Protein AF-A0A453JQN6-F1 (afdb_monomer_lite)

Radius of gyration: 26.45 Å; chains: 1; bounding box: 71×42×54 Å

Foldseek 3Di:
DDDPVVVVVCVVVVPPDDPPVPCDCCNDPCVVVDDPPVGCCPPPPCPPDQDPVSVVVVVVVVVVVLVVQLVPDVVSVVVSVVVVVVVCVVCVVVPPDPDDDPPPVPPPD

Organism: Aegilops tauschii subsp. strangulata (NCBI:txid200361)

Secondary structure (DSSP, 8-state):
---HHHHHHHHHTT-SS--GGG--GGGSGGGGT---TTTGGGSTT-TT---HHHHHHHHHHHHHHHHHHHTT-HHHHHHHHHHHHHHHHHHGGGG--S-SSSSSSSS--

InterPro domains:
  IPR031052 FHY3/FAR1 family [PTHR31669] (1-87)

Structure (mmCIF, N/CA/C/O backbone):
data_AF-A0A453JQN6-F1
#
_entry.id   AF-A0A453JQN6-F1
#
loop_
_atom_site.group_PDB
_atom_site.id
_atom_site.type_symbol
_atom_site.label_atom_id
_atom_site.label_alt_id
_atom_site.label_comp_id
_atom_site.label_asym_id
_atom_site.label_entity_id
_atom_site.label_seq_id
_atom_site.pdbx_PDB_ins_code
_atom_site.Cartn_x
_atom_site.Cartn_y
_atom_site.Cartn_z
_atom_site.occupancy
_atom_site.B_is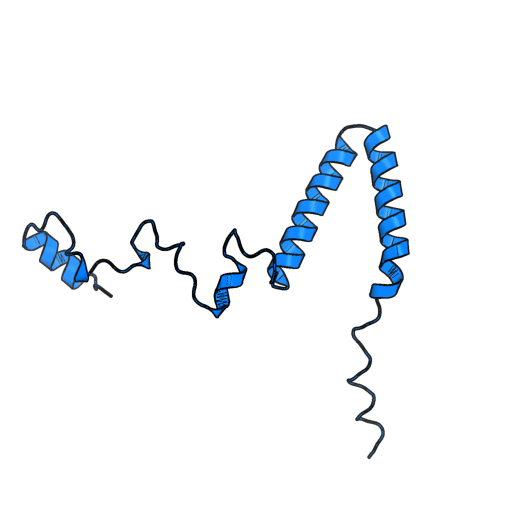o_or_equiv
_atom_site.auth_seq_id
_atom_site.auth_comp_id
_atom_site.auth_asym_id
_atom_site.auth_atom_id
_atom_site.pdbx_PDB_model_num
ATOM 1 N N . MET A 1 1 ? -23.845 -7.795 30.752 1.00 62.38 1 MET A N 1
ATOM 2 C CA . MET A 1 1 ? -24.505 -7.213 29.559 1.00 62.38 1 MET A CA 1
ATOM 3 C C . MET A 1 1 ? -26.002 -7.338 29.743 1.00 62.38 1 MET A C 1
ATOM 5 O O . MET A 1 1 ? -26.402 -8.308 30.376 1.00 62.38 1 MET A O 1
ATOM 9 N N . LEU A 1 2 ? -26.805 -6.407 29.219 1.00 74.12 2 LEU A N 1
ATOM 10 C CA . LEU A 1 2 ? -28.256 -6.596 29.181 1.00 74.12 2 LEU A CA 1
ATOM 11 C C . LEU A 1 2 ? -28.566 -7.861 28.376 1.00 74.12 2 LEU A C 1
ATOM 13 O O . LEU A 1 2 ? -28.123 -7.989 27.235 1.00 74.12 2 LEU A O 1
ATOM 17 N N . CYS A 1 3 ? -29.258 -8.812 28.992 1.00 82.19 3 CYS A N 1
ATOM 18 C CA . CYS A 1 3 ? -29.794 -9.959 28.277 1.00 82.19 3 CYS A CA 1
ATOM 19 C C . CYS A 1 3 ? -31.092 -9.557 27.565 1.00 82.19 3 CYS A C 1
ATOM 21 O O . CYS A 1 3 ? -31.715 -8.546 27.900 1.00 82.19 3 CYS A O 1
ATOM 23 N N . SER A 1 4 ? -31.518 -10.368 26.601 1.00 83.75 4 SER A N 1
ATOM 24 C CA . SER A 1 4 ? -32.765 -10.159 25.855 1.00 83.75 4 SER A CA 1
ATOM 25 C C . SER A 1 4 ? -33.991 -10.008 26.764 1.00 83.75 4 SER A C 1
ATOM 27 O O . SER A 1 4 ? -34.886 -9.225 26.455 1.00 83.75 4 SER A O 1
ATOM 29 N N . HIS A 1 5 ? -34.012 -10.692 27.913 1.00 88.88 5 HIS A N 1
ATOM 30 C CA . HIS A 1 5 ? -35.104 -10.600 28.886 1.00 88.88 5 HIS A CA 1
ATOM 31 C C . HIS A 1 5 ? -35.286 -9.185 29.442 1.00 88.88 5 HIS A C 1
ATOM 33 O O . HIS A 1 5 ? -36.414 -8.721 29.560 1.00 88.88 5 HIS A O 1
ATOM 39 N N . VAL A 1 6 ? -34.192 -8.477 29.741 1.00 85.94 6 VAL A N 1
ATOM 40 C CA . VAL A 1 6 ? -34.277 -7.118 30.297 1.00 85.94 6 VAL A CA 1
ATOM 41 C C . VAL A 1 6 ? -34.784 -6.135 29.245 1.00 85.94 6 VAL A C 1
ATOM 43 O O . VAL A 1 6 ? -35.591 -5.273 29.571 1.00 85.94 6 VAL A O 1
ATOM 46 N N . LEU A 1 7 ? -34.395 -6.309 27.979 1.00 84.56 7 LEU A N 1
ATOM 47 C CA . LEU A 1 7 ? -34.898 -5.477 26.880 1.00 84.56 7 LEU A CA 1
ATOM 48 C C . LEU A 1 7 ? -36.411 -5.649 26.687 1.00 84.56 7 LEU A C 1
ATOM 50 O O . LEU A 1 7 ? -37.124 -4.659 26.562 1.00 84.56 7 LEU A O 1
ATOM 54 N N . ARG A 1 8 ? -36.913 -6.889 26.757 1.00 89.00 8 ARG A N 1
ATOM 55 C CA . ARG A 1 8 ? -38.354 -7.171 26.663 1.00 89.00 8 ARG A CA 1
ATOM 56 C C . ARG A 1 8 ? -39.144 -6.605 27.848 1.00 89.00 8 ARG A C 1
ATOM 58 O O . ARG A 1 8 ? -40.247 -6.111 27.664 1.00 89.00 8 ARG A O 1
ATOM 65 N N . VAL A 1 9 ? -38.593 -6.647 29.063 1.00 91.44 9 VAL A N 1
ATOM 66 C CA . VAL A 1 9 ? -39.236 -6.020 30.234 1.00 91.44 9 VAL A CA 1
ATOM 67 C C . VAL A 1 9 ? -39.308 -4.498 30.074 1.00 91.44 9 VAL A C 1
ATOM 69 O O . VAL A 1 9 ? -40.327 -3.905 30.406 1.00 91.44 9 VAL A O 1
ATOM 72 N N . MET A 1 10 ? -38.266 -3.865 29.532 1.00 89.62 10 MET A N 1
ATOM 73 C CA . MET A 1 10 ? -38.257 -2.417 29.283 1.00 89.62 10 MET A CA 1
ATOM 74 C C . MET A 1 10 ? -39.288 -1.993 28.231 1.00 89.62 10 MET A C 1
ATOM 76 O O . MET A 1 10 ? -39.918 -0.950 28.385 1.00 89.62 10 MET A O 1
ATOM 80 N N . GLU A 1 11 ? -39.498 -2.824 27.209 1.00 88.62 11 GLU A N 1
ATOM 81 C CA . GLU A 1 11 ? -40.539 -2.631 26.194 1.00 88.62 11 GLU A CA 1
ATOM 82 C C . GLU A 1 11 ? -41.951 -2.704 26.802 1.00 88.62 11 GLU A C 1
ATOM 84 O O . GLU A 1 11 ? -42.773 -1.827 26.552 1.00 88.62 11 GLU A O 1
ATOM 89 N N . ILE A 1 12 ? -42.210 -3.687 27.676 1.00 93.38 12 ILE A N 1
ATOM 90 C CA . ILE A 1 12 ? -43.494 -3.825 28.395 1.00 93.38 12 ILE A CA 1
ATOM 91 C C . ILE A 1 12 ? -43.753 -2.630 29.326 1.0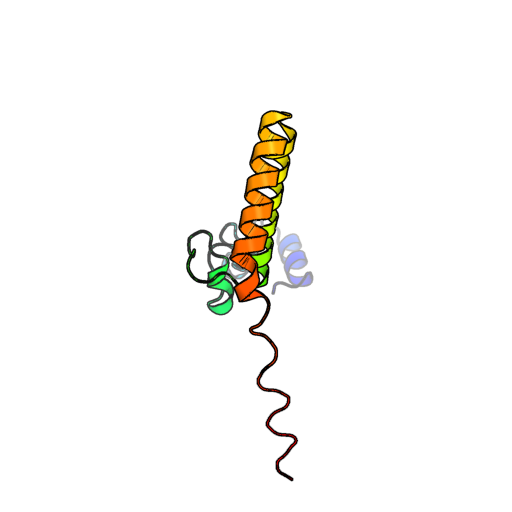0 93.38 12 ILE A C 1
ATOM 93 O O . ILE A 1 12 ? -44.895 -2.224 29.514 1.00 93.38 12 ILE A O 1
ATOM 97 N N . LEU A 1 13 ? -42.697 -2.058 29.908 1.00 92.25 13 LEU A N 1
ATOM 98 C CA . LEU A 1 13 ? -42.780 -0.874 30.767 1.00 92.25 13 LEU A CA 1
ATOM 99 C C . LEU A 1 13 ? -42.825 0.448 29.980 1.00 92.25 13 LEU A C 1
ATOM 101 O O . LEU A 1 13 ? -42.783 1.507 30.601 1.00 92.25 13 LEU A O 1
ATOM 105 N N . HIS A 1 14 ? -42.903 0.397 28.644 1.00 90.12 14 HIS A N 1
ATOM 106 C CA . HIS A 1 14 ? -42.927 1.563 27.754 1.00 90.12 14 HIS A CA 1
ATOM 107 C C . HIS A 1 14 ? -41.773 2.548 27.997 1.00 90.12 14 HIS A C 1
ATOM 109 O O . HIS A 1 14 ? -41.945 3.764 27.943 1.00 90.12 14 HIS A O 1
ATOM 115 N N . MET A 1 15 ? -40.576 2.029 28.277 1.00 89.44 15 MET A N 1
ATOM 116 C CA . MET A 1 15 ? -39.393 2.873 28.405 1.00 89.44 15 MET A CA 1
ATOM 117 C C . MET A 1 15 ? -38.932 3.329 27.018 1.00 89.44 15 MET A C 1
ATOM 119 O O . MET A 1 15 ? -38.524 2.506 26.202 1.00 89.44 15 MET A O 1
ATOM 123 N N . GLU A 1 16 ? -38.961 4.638 26.768 1.00 86.50 16 GLU A N 1
ATOM 124 C CA . GLU A 1 16 ? -38.533 5.223 25.488 1.00 86.50 16 GLU A CA 1
ATOM 125 C C . GLU A 1 16 ? -37.009 5.170 25.293 1.00 86.50 16 GLU A C 1
ATOM 127 O O . GLU A 1 16 ? -36.521 5.109 24.166 1.00 86.50 16 GLU A O 1
ATOM 132 N N . GLU A 1 17 ? -36.245 5.133 26.390 1.00 85.94 17 GLU A N 1
ATOM 133 C CA . GLU A 1 17 ? -34.784 5.149 26.360 1.00 85.94 17 GLU A CA 1
ATOM 134 C C . GLU A 1 17 ? -34.164 4.088 27.271 1.00 85.94 17 GLU A C 1
ATOM 136 O O . GLU A 1 17 ? -34.660 3.765 28.356 1.00 85.94 17 GLU A O 1
ATOM 141 N N . ILE A 1 18 ? -33.006 3.568 26.851 1.00 84.69 18 ILE A N 1
ATOM 142 C CA . ILE A 1 18 ? -32.199 2.691 27.695 1.00 84.69 18 ILE A CA 1
ATOM 143 C C . ILE A 1 18 ? -31.498 3.549 28.751 1.00 84.69 18 ILE A C 1
ATOM 145 O O . ILE A 1 18 ? -30.717 4.427 28.384 1.00 84.69 18 ILE A O 1
ATOM 149 N N . PRO A 1 19 ? -31.676 3.282 30.061 1.00 86.19 19 PRO A N 1
ATOM 150 C CA . PRO A 1 19 ? -31.009 4.069 31.087 1.00 86.19 19 PRO A CA 1
ATOM 151 C C . PRO A 1 19 ? -29.493 4.049 30.892 1.00 86.19 19 PRO A C 1
ATOM 153 O O . PRO A 1 19 ? -28.911 2.975 30.722 1.00 86.19 19 PRO A O 1
ATOM 156 N N . ALA A 1 20 ? -28.848 5.214 30.997 1.00 80.56 20 ALA A N 1
ATOM 157 C CA . ALA A 1 20 ? -27.422 5.395 30.705 1.00 80.56 20 ALA A CA 1
ATOM 158 C C . ALA A 1 20 ? -26.505 4.385 31.420 1.00 80.56 20 ALA A C 1
ATOM 160 O O . ALA A 1 20 ? -25.532 3.911 30.842 1.00 80.56 20 ALA A O 1
ATOM 161 N N . LYS A 1 21 ? -26.860 3.968 32.644 1.00 81.88 21 LYS A N 1
ATOM 162 C CA . LYS A 1 21 ? -26.132 2.943 33.418 1.00 81.88 21 LYS A CA 1
ATOM 163 C C . LYS A 1 21 ? -26.045 1.569 32.737 1.00 81.88 21 LYS A C 1
ATOM 165 O O . LYS A 1 21 ? -25.188 0.765 33.093 1.00 81.88 21 LYS A O 1
ATOM 170 N N . HIS A 1 22 ? -26.932 1.282 31.787 1.00 80.62 22 HIS A N 1
ATOM 171 C CA . HIS A 1 22 ? -26.947 0.036 31.026 1.00 80.62 22 HIS A CA 1
ATOM 172 C C . HIS A 1 22 ? -26.374 0.181 29.610 1.00 80.62 22 HIS A C 1
ATOM 174 O O . HIS A 1 22 ? -26.132 -0.832 28.948 1.00 80.62 22 HIS A O 1
ATOM 180 N N . ILE A 1 23 ? -26.132 1.413 29.152 1.00 83.00 23 ILE A N 1
ATOM 181 C CA . ILE A 1 23 ? -25.452 1.682 27.887 1.00 83.00 23 ILE A CA 1
ATOM 182 C C . ILE A 1 23 ? -23.962 1.434 28.108 1.00 83.00 23 ILE A C 1
ATOM 184 O O . ILE A 1 23 ? -23.268 2.154 28.822 1.00 83.00 23 ILE A O 1
ATOM 188 N N .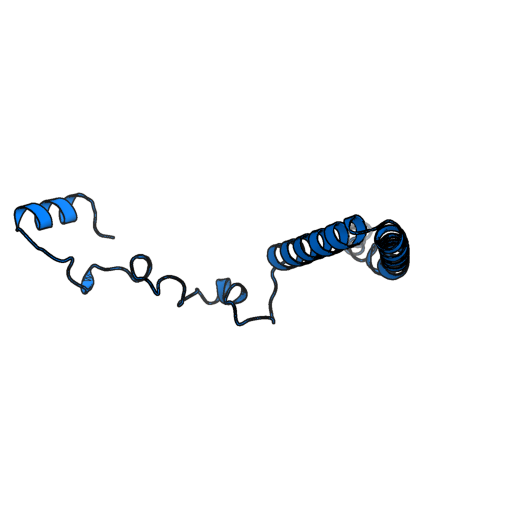 LEU A 1 24 ? -23.456 0.364 27.504 1.00 79.19 24 LEU A N 1
ATOM 189 C CA . LEU A 1 24 ? -22.039 0.032 27.579 1.00 79.19 24 LEU A CA 1
ATOM 190 C C . LEU A 1 24 ? -21.266 0.910 26.593 1.00 79.19 24 LEU A C 1
ATOM 192 O O . LEU A 1 24 ? -21.749 1.159 25.496 1.00 79.19 24 LEU A O 1
ATOM 196 N N . LYS A 1 25 ? -20.038 1.321 26.933 1.00 69.56 25 LYS A N 1
ATOM 197 C CA . LYS A 1 25 ? -19.201 2.175 26.061 1.00 69.56 25 LYS A CA 1
ATOM 198 C C . LYS A 1 25 ? -19.017 1.628 24.640 1.00 69.56 25 LYS A C 1
ATOM 200 O O . LYS A 1 25 ? -18.922 2.394 23.701 1.00 69.56 25 LYS A O 1
ATOM 205 N N . ARG A 1 26 ? -19.034 0.304 24.442 1.00 70.75 26 ARG A N 1
ATOM 206 C CA . ARG A 1 26 ? -18.991 -0.290 23.088 1.00 70.75 26 ARG A CA 1
ATOM 207 C C . ARG A 1 26 ? -20.235 -0.001 22.228 1.00 70.75 26 ARG A C 1
ATOM 209 O O . ARG A 1 26 ? -20.216 -0.255 21.033 1.00 70.75 26 ARG A O 1
ATOM 216 N N . TRP A 1 27 ? -21.335 0.411 22.856 1.00 74.69 27 TRP A N 1
ATOM 217 C CA . TRP A 1 27 ? -22.602 0.775 22.221 1.00 74.69 27 TRP A CA 1
ATOM 218 C C . TRP A 1 27 ? -22.726 2.293 22.026 1.00 74.69 27 TRP A C 1
ATOM 220 O O . TRP A 1 27 ? -23.728 2.742 21.481 1.00 74.69 27 TRP A O 1
ATOM 230 N N . THR A 1 28 ? -21.734 3.085 22.449 1.00 79.00 28 THR A N 1
ATOM 231 C CA . THR A 1 28 ? -21.693 4.527 22.181 1.00 79.00 28 THR A CA 1
ATOM 232 C C . THR A 1 28 ? -20.906 4.812 20.901 1.00 79.00 28 THR A C 1
ATOM 234 O O . THR A 1 28 ? -20.084 4.009 20.460 1.00 79.00 28 THR A O 1
ATOM 237 N N . LYS A 1 29 ? -21.148 5.972 20.280 1.00 73.25 29 LYS A N 1
ATOM 238 C CA . LYS A 1 29 ? -20.415 6.423 19.082 1.00 73.25 29 LYS A CA 1
ATOM 239 C C . LYS A 1 29 ? -18.897 6.489 19.322 1.00 73.25 29 LYS A C 1
ATOM 241 O O . LYS A 1 29 ? -18.120 6.172 18.423 1.00 73.25 29 LYS A O 1
ATOM 246 N N . ASP A 1 30 ? -18.513 6.794 20.559 1.00 62.41 30 ASP A N 1
ATOM 247 C CA . ASP A 1 30 ? -17.129 6.908 21.039 1.00 62.41 30 ASP A CA 1
ATOM 248 C C . ASP A 1 30 ? -16.517 5.548 21.429 1.00 62.41 30 ASP A C 1
ATOM 250 O O . ASP A 1 30 ? -15.435 5.478 22.013 1.00 62.41 30 ASP A O 1
ATOM 254 N N . ALA A 1 31 ? -17.182 4.431 21.102 1.00 65.31 31 ALA A N 1
ATOM 255 C CA . ALA A 1 31 ? -16.676 3.075 21.332 1.00 65.31 31 ALA A CA 1
ATOM 256 C C . ALA A 1 31 ? -15.266 2.844 20.766 1.00 65.31 31 ALA A C 1
ATOM 258 O O . ALA A 1 31 ? -14.548 1.965 21.239 1.00 65.31 31 ALA A O 1
ATOM 259 N N . ARG A 1 32 ? -14.882 3.613 19.740 1.00 58.38 32 ARG A N 1
ATOM 260 C CA . ARG A 1 32 ? -13.580 3.522 19.068 1.00 58.38 32 ARG A CA 1
ATOM 261 C C . ARG A 1 32 ? -12.482 4.361 19.724 1.00 58.38 32 ARG A C 1
ATOM 263 O O . ARG A 1 32 ? -11.316 4.125 19.426 1.00 58.38 32 ARG A O 1
ATOM 270 N N . ASP A 1 33 ? -12.829 5.282 20.620 1.00 60.81 33 ASP A N 1
ATOM 271 C CA . ASP A 1 33 ? -11.877 6.270 21.143 1.00 60.81 33 ASP A CA 1
ATOM 272 C C . ASP A 1 33 ? -11.108 5.766 22.371 1.00 60.81 33 ASP A C 1
ATOM 274 O O . ASP A 1 33 ? -10.030 6.266 22.688 1.00 60.81 33 ASP A O 1
ATOM 278 N N . ILE A 1 34 ? -11.600 4.717 23.036 1.00 58.94 34 ILE A N 1
ATOM 279 C CA . ILE A 1 34 ? -10.929 4.111 24.190 1.00 58.94 34 ILE A CA 1
ATOM 280 C C . ILE A 1 34 ? -10.454 2.722 23.804 1.00 58.94 34 ILE A C 1
ATOM 282 O O . ILE A 1 34 ? -11.128 1.712 24.014 1.00 58.94 34 ILE A O 1
ATOM 286 N N . LEU A 1 35 ? -9.265 2.690 23.222 1.00 59.03 35 LEU A N 1
ATOM 287 C CA . LEU A 1 35 ? -8.615 1.455 22.849 1.00 59.03 35 LEU A CA 1
ATOM 288 C C . LEU A 1 35 ? -7.797 0.930 24.051 1.00 59.03 35 LEU A C 1
ATOM 290 O O . LEU A 1 35 ? -7.074 1.712 24.671 1.00 59.03 35 LEU A O 1
ATOM 294 N N . PRO A 1 36 ? -7.920 -0.358 24.437 1.00 61.75 36 PRO A N 1
ATOM 295 C CA . PRO A 1 36 ? -7.117 -0.959 25.506 1.00 61.75 36 PRO A CA 1
ATOM 296 C C . PRO A 1 36 ? -5.621 -0.693 25.313 1.00 61.75 36 PRO A C 1
ATOM 298 O O . PRO A 1 36 ? -5.178 -0.599 24.171 1.00 61.75 36 PRO A O 1
ATOM 301 N N . LYS A 1 37 ? -4.832 -0.616 26.399 1.00 57.72 37 LYS A N 1
ATOM 302 C CA . LYS A 1 37 ? -3.381 -0.312 26.348 1.00 57.72 37 LYS A CA 1
ATOM 303 C C . LYS A 1 37 ? -2.619 -1.157 25.314 1.00 57.72 37 LYS A C 1
ATOM 305 O O . LYS A 1 37 ? -1.748 -0.637 24.627 1.00 57.72 37 LYS A O 1
ATOM 310 N N . ASP A 1 38 ? -3.025 -2.410 25.135 1.00 57.00 38 ASP A N 1
ATOM 311 C CA . ASP A 1 38 ? -2.413 -3.368 24.201 1.00 57.00 38 ASP A CA 1
ATOM 312 C C . ASP A 1 38 ? -2.799 -3.139 22.726 1.00 57.00 38 ASP A C 1
ATOM 314 O O . ASP A 1 38 ? -2.198 -3.679 21.794 1.00 57.00 38 ASP A O 1
ATOM 318 N N . LEU A 1 39 ? -3.827 -2.330 22.495 1.00 55.50 39 LEU A N 1
ATOM 319 C CA . LEU A 1 39 ? -4.369 -2.008 21.185 1.00 55.50 39 LEU A CA 1
ATOM 320 C C . LEU A 1 39 ? -4.088 -0.553 20.782 1.00 55.50 39 LEU A C 1
ATOM 322 O O . LEU A 1 39 ? -4.295 -0.234 19.621 1.00 55.50 39 LEU A O 1
ATOM 326 N N . VAL A 1 40 ? -3.519 0.292 21.656 1.00 58.28 40 VAL A N 1
ATOM 327 C CA . VAL A 1 40 ? -3.136 1.706 21.396 1.00 58.28 40 VAL A CA 1
ATOM 328 C C . VAL A 1 40 ? -2.332 1.901 20.095 1.00 58.28 40 VAL A C 1
ATOM 330 O O . VAL A 1 40 ? -2.364 2.969 19.495 1.00 58.28 40 VAL A O 1
ATOM 333 N N . GLN A 1 41 ? -1.666 0.858 19.599 1.00 52.44 41 GLN A N 1
ATOM 334 C CA . GLN A 1 41 ? -1.037 0.786 18.271 1.00 52.44 41 GLN A CA 1
ATOM 335 C C . GLN A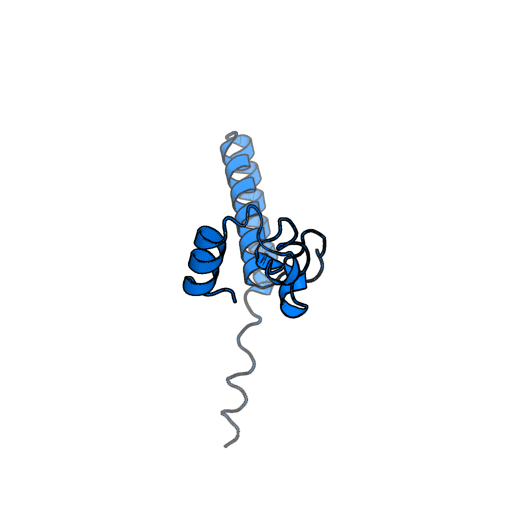 1 41 ? -1.972 1.006 17.060 1.00 52.44 41 GLN A C 1
ATOM 337 O O . GLN A 1 41 ? -1.485 1.291 15.972 1.00 52.44 41 GLN A O 1
ATOM 342 N N . TYR A 1 42 ? -3.292 0.861 17.215 1.00 52.16 42 TYR A N 1
ATOM 343 C CA . TYR A 1 42 ? -4.277 1.110 16.152 1.00 52.16 42 TYR A CA 1
ATOM 344 C C . TYR A 1 42 ? -4.969 2.474 16.279 1.00 52.16 42 TYR A C 1
ATOM 346 O O . TYR A 1 42 ? -5.827 2.794 15.454 1.00 52.16 42 TYR A O 1
ATOM 354 N N . GLN A 1 43 ? -4.635 3.283 17.294 1.00 58.91 43 GLN A N 1
ATOM 355 C CA . GLN A 1 43 ? -5.088 4.672 17.318 1.00 58.91 43 GLN A CA 1
ATOM 356 C C . GLN A 1 43 ? -4.455 5.419 16.147 1.00 58.91 43 GLN A C 1
ATOM 358 O O . GLN A 1 43 ? -3.255 5.310 15.898 1.00 58.91 43 GLN A O 1
ATOM 363 N N . ARG A 1 44 ? -5.291 6.186 15.441 1.00 48.66 44 ARG A N 1
ATOM 364 C CA . ARG A 1 44 ? -4.941 6.938 14.226 1.00 48.66 44 ARG A CA 1
ATOM 365 C C . ARG A 1 44 ? -3.728 7.861 14.408 1.00 48.66 44 ARG A C 1
ATOM 367 O O . ARG A 1 44 ? -3.065 8.168 13.425 1.00 48.66 44 ARG A O 1
ATOM 374 N N . ASP A 1 45 ? -3.430 8.219 15.655 1.00 51.62 45 ASP A N 1
ATOM 375 C CA . ASP A 1 45 ? -2.403 9.186 16.035 1.00 51.62 45 ASP A CA 1
ATOM 376 C C . ASP A 1 45 ? -1.093 8.539 16.519 1.00 51.62 45 ASP A C 1
ATOM 378 O O . ASP A 1 45 ? -0.123 9.245 16.788 1.00 51.62 45 ASP A O 1
ATOM 382 N N . ASN A 1 46 ? -1.018 7.205 16.621 1.00 48.50 46 ASN A N 1
ATOM 383 C CA . ASN A 1 46 ? 0.170 6.525 17.133 1.00 48.50 46 ASN A CA 1
ATOM 384 C C . ASN A 1 46 ? 0.986 5.879 16.005 1.00 48.50 46 ASN A C 1
ATOM 386 O O . ASN A 1 46 ? 0.955 4.671 15.780 1.00 48.50 46 ASN A O 1
ATOM 390 N N . SER A 1 47 ? 1.763 6.699 15.300 1.00 51.44 47 SER A N 1
ATOM 391 C CA . SER A 1 47 ? 2.687 6.267 14.240 1.00 51.44 47 SER A CA 1
ATOM 392 C C . SER A 1 47 ? 3.862 5.403 14.736 1.00 51.44 47 SER A C 1
ATOM 394 O O . SER A 1 47 ? 4.640 4.901 13.926 1.00 51.44 47 SER A O 1
ATOM 396 N N . VAL A 1 48 ? 4.012 5.213 16.053 1.00 52.09 48 VAL A N 1
ATOM 397 C CA . VAL A 1 48 ? 5.267 4.737 16.660 1.00 52.09 48 VAL A CA 1
ATOM 398 C C . VAL A 1 48 ? 5.318 3.218 16.880 1.00 52.09 48 VAL A C 1
ATOM 400 O O . VAL A 1 48 ? 6.406 2.675 17.057 1.00 52.09 48 VAL A O 1
ATOM 403 N N . ASN A 1 49 ? 4.203 2.478 16.809 1.00 52.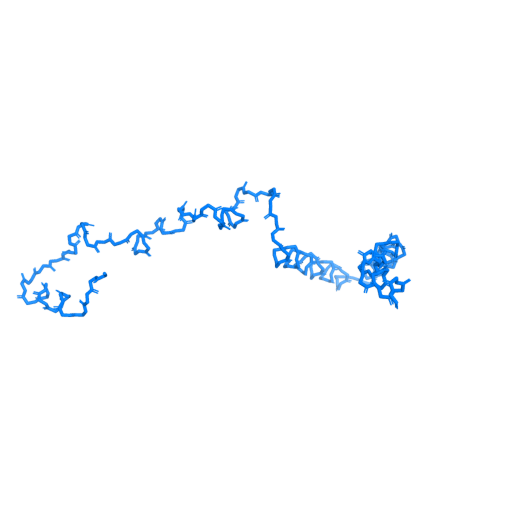38 49 ASN A N 1
ATOM 404 C CA . ASN A 1 49 ? 4.238 1.031 17.074 1.00 52.38 49 ASN A CA 1
ATOM 405 C C . ASN A 1 49 ? 3.398 0.209 16.091 1.00 52.38 49 ASN A C 1
ATOM 407 O O . ASN A 1 49 ? 2.372 -0.367 16.430 1.00 52.38 49 ASN A O 1
ATOM 411 N N . MET A 1 50 ? 3.842 0.138 14.836 1.00 54.12 50 MET A N 1
ATOM 412 C CA . MET A 1 50 ? 3.218 -0.747 13.853 1.00 54.12 50 MET A CA 1
ATOM 413 C C . MET A 1 50 ? 3.502 -2.223 14.181 1.00 54.12 50 MET A C 1
ATOM 415 O O . MET A 1 50 ? 4.640 -2.687 14.017 1.00 54.12 50 MET A O 1
ATOM 419 N N . SER A 1 51 ? 2.459 -2.970 14.568 1.00 63.41 51 SER A N 1
ATOM 420 C CA . SER A 1 51 ? 2.459 -4.443 14.601 1.00 63.41 51 SER A CA 1
ATOM 421 C C . SER A 1 51 ? 2.904 -5.034 13.258 1.00 63.41 51 SER A C 1
ATOM 423 O O . SER A 1 51 ? 2.823 -4.378 12.221 1.00 63.4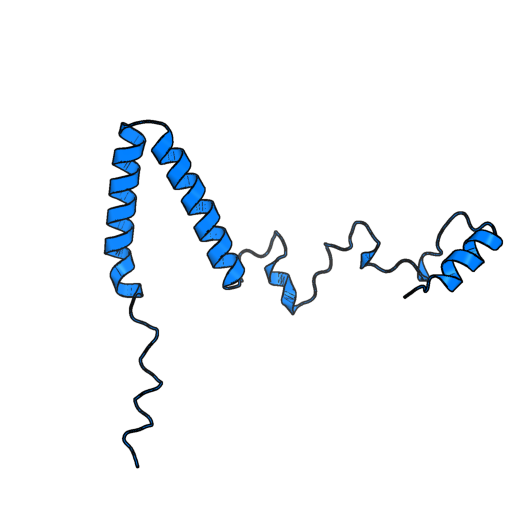1 51 SER A O 1
ATOM 425 N N . LEU A 1 52 ? 3.353 -6.294 13.237 1.00 61.88 52 LEU A N 1
ATOM 426 C CA . LEU A 1 52 ? 3.754 -6.971 11.993 1.00 61.88 52 LEU A CA 1
ATOM 427 C C . LEU A 1 52 ? 2.633 -6.953 10.936 1.00 61.88 52 LEU A C 1
ATOM 429 O O . LEU A 1 52 ? 2.902 -6.685 9.766 1.00 61.88 52 LEU A O 1
ATOM 433 N N . THR A 1 53 ? 1.381 -7.146 11.362 1.00 67.19 53 THR A N 1
ATOM 434 C CA . THR A 1 53 ? 0.191 -7.021 10.508 1.00 67.19 53 THR A CA 1
ATOM 435 C C . THR A 1 53 ? 0.042 -5.604 9.965 1.00 67.19 53 THR A C 1
ATOM 437 O O . THR A 1 53 ? -0.186 -5.426 8.775 1.00 67.19 53 THR A O 1
ATOM 440 N N . CYS A 1 54 ? 0.240 -4.587 10.806 1.00 74.06 54 CYS A N 1
ATOM 441 C CA . CYS A 1 54 ? 0.189 -3.192 10.385 1.00 74.06 54 CYS A CA 1
ATOM 442 C C . CYS A 1 54 ? 1.291 -2.890 9.349 1.00 74.06 54 CYS A C 1
ATOM 444 O O . CYS A 1 54 ? 1.004 -2.323 8.297 1.00 74.06 54 CYS A O 1
ATOM 446 N N . ARG A 1 55 ? 2.540 -3.323 9.594 1.00 80.00 55 ARG A N 1
ATOM 447 C CA . ARG A 1 55 ? 3.676 -3.141 8.665 1.00 80.00 55 ARG A CA 1
ATOM 448 C C . ARG A 1 55 ? 3.405 -3.784 7.309 1.00 80.00 55 ARG A C 1
ATOM 450 O O . ARG A 1 55 ? 3.687 -3.175 6.282 1.00 80.00 55 ARG A O 1
ATOM 457 N N . HIS A 1 56 ? 2.847 -4.994 7.315 1.00 82.69 56 HIS A N 1
ATOM 458 C CA . HIS A 1 56 ? 2.458 -5.693 6.097 1.00 82.69 56 HIS A CA 1
ATOM 459 C C . HIS A 1 56 ? 1.380 -4.923 5.330 1.00 82.69 56 HIS A C 1
ATOM 461 O O . HIS A 1 56 ? 1.575 -4.637 4.152 1.00 82.69 56 HIS A O 1
ATOM 467 N N . SER A 1 57 ? 0.294 -4.522 6.000 1.00 81.69 57 SER A N 1
ATOM 468 C CA . SER A 1 57 ? -0.785 -3.756 5.370 1.00 81.69 57 SER A CA 1
ATOM 469 C C . SER A 1 57 ? -0.283 -2.446 4.763 1.00 81.69 57 SER A C 1
ATOM 471 O O . SER A 1 57 ? -0.634 -2.133 3.632 1.00 81.69 57 SER A O 1
ATOM 473 N N . THR A 1 58 ? 0.586 -1.703 5.454 1.00 85.31 58 THR A N 1
ATOM 474 C CA . THR A 1 58 ? 1.151 -0.462 4.903 1.00 85.31 58 THR A CA 1
ATOM 475 C C . THR A 1 58 ? 2.032 -0.719 3.689 1.00 85.31 58 THR A C 1
ATOM 477 O O . THR A 1 58 ? 1.867 -0.033 2.685 1.00 85.31 58 THR A O 1
ATOM 480 N N . LEU A 1 59 ? 2.934 -1.706 3.736 1.00 90.31 59 LEU A N 1
ATOM 481 C CA . LEU A 1 59 ? 3.758 -2.053 2.572 1.00 90.31 59 LEU A CA 1
ATOM 482 C C . LEU A 1 59 ? 2.897 -2.482 1.380 1.00 90.31 59 LEU A C 1
ATOM 484 O O . LEU A 1 59 ? 3.167 -2.073 0.256 1.00 90.31 59 LEU A O 1
ATOM 488 N N . TYR A 1 60 ? 1.842 -3.255 1.631 1.00 87.25 60 TYR A N 1
ATOM 489 C CA . TYR A 1 60 ? 0.924 -3.711 0.595 1.00 87.25 60 TYR A CA 1
ATOM 490 C C . TYR A 1 60 ? 0.148 -2.554 -0.048 1.00 87.25 60 TYR A C 1
ATOM 492 O O . TYR A 1 60 ? 0.109 -2.447 -1.272 1.00 87.25 60 TYR A O 1
ATOM 500 N N . LEU A 1 61 ? -0.415 -1.645 0.757 1.00 86.19 61 LEU A N 1
ATOM 501 C CA . LEU A 1 61 ? -1.110 -0.458 0.247 1.00 86.19 61 LEU A CA 1
ATOM 502 C C . LEU A 1 61 ? -0.178 0.417 -0.603 1.00 86.19 61 LEU A C 1
ATOM 504 O O . LEU A 1 61 ? -0.560 0.826 -1.696 1.00 86.19 61 LEU A O 1
ATOM 508 N N . ARG A 1 62 ? 1.059 0.647 -0.143 1.00 91.81 62 ARG A N 1
ATOM 509 C CA . ARG A 1 62 ? 2.061 1.399 -0.915 1.00 91.81 62 ARG A CA 1
ATOM 510 C C . ARG A 1 62 ? 2.446 0.694 -2.211 1.00 91.81 62 ARG A C 1
ATOM 512 O O . ARG A 1 62 ? 2.558 1.352 -3.237 1.00 91.81 62 ARG A O 1
ATOM 519 N N . ALA A 1 63 ? 2.597 -0.628 -2.192 1.00 93.25 63 ALA A N 1
ATOM 520 C CA . ALA A 1 63 ? 2.875 -1.394 -3.402 1.00 93.25 63 ALA A CA 1
ATOM 521 C C . ALA A 1 63 ? 1.750 -1.241 -4.441 1.00 93.25 63 ALA A C 1
ATOM 523 O O . ALA A 1 63 ? 2.036 -1.050 -5.618 1.00 93.25 63 ALA A O 1
ATOM 524 N N . MET A 1 64 ? 0.480 -1.245 -4.019 1.00 91.81 64 MET A N 1
ATOM 525 C CA . MET A 1 64 ? -0.640 -1.001 -4.937 1.00 91.81 64 MET A CA 1
ATOM 526 C C . MET A 1 64 ? -0.624 0.411 -5.535 1.00 91.81 64 MET A C 1
ATOM 528 O O . MET A 1 64 ? -0.935 0.568 -6.711 1.00 91.81 64 MET A O 1
ATOM 532 N N . GLU A 1 65 ? -0.268 1.440 -4.761 1.00 92.75 65 GLU A N 1
ATOM 533 C CA . GLU A 1 65 ? -0.119 2.807 -5.286 1.00 92.75 65 GLU A CA 1
ATOM 534 C C . GLU A 1 65 ? 0.983 2.885 -6.351 1.00 92.75 65 GLU A C 1
ATOM 536 O O . GLU A 1 65 ? 0.776 3.489 -7.400 1.00 92.75 65 GLU A O 1
ATOM 541 N N . VAL A 1 66 ? 2.120 2.225 -6.107 1.00 94.88 66 VAL A N 1
ATOM 542 C CA . VAL A 1 66 ? 3.239 2.138 -7.059 1.00 94.88 66 VAL A CA 1
ATOM 543 C C . VAL A 1 66 ? 2.819 1.435 -8.351 1.00 94.88 66 VAL A C 1
ATOM 545 O O . VAL A 1 66 ? 3.120 1.934 -9.430 1.00 94.88 66 VAL A O 1
ATOM 548 N N . VAL A 1 67 ? 2.068 0.331 -8.261 1.00 94.50 67 VAL A N 1
ATOM 549 C CA . VAL A 1 67 ? 1.528 -0.368 -9.443 1.00 94.50 67 VAL A CA 1
ATOM 550 C C . VAL A 1 67 ? 0.604 0.547 -10.246 1.00 94.50 67 VAL A C 1
ATOM 552 O O . VAL A 1 67 ? 0.801 0.713 -11.442 1.00 94.50 67 VAL A O 1
ATOM 555 N N . ARG A 1 68 ? -0.344 1.227 -9.587 1.00 93.06 68 ARG A N 1
ATOM 556 C CA . ARG A 1 68 ? -1.263 2.161 -10.264 1.00 93.06 68 ARG A CA 1
ATOM 557 C C . ARG A 1 68 ? -0.537 3.320 -10.946 1.00 93.06 68 ARG A C 1
ATOM 559 O O . ARG A 1 68 ? -1.031 3.832 -11.945 1.00 93.06 68 ARG A O 1
ATOM 566 N N . LEU A 1 69 ? 0.588 3.762 -10.382 1.00 94.75 69 LEU A N 1
ATOM 567 C CA . LEU A 1 69 ? 1.434 4.779 -10.995 1.00 94.75 69 LEU A CA 1
ATOM 568 C C . LEU A 1 69 ? 2.148 4.224 -12.232 1.00 94.75 69 LEU A C 1
ATOM 570 O O . LEU A 1 69 ? 2.132 4.879 -13.269 1.00 94.75 69 LEU A O 1
ATOM 574 N N . GLY A 1 70 ? 2.706 3.015 -12.148 1.00 95.81 70 GLY A N 1
ATOM 575 C CA . GLY A 1 70 ? 3.316 2.335 -13.294 1.00 95.81 70 GLY A CA 1
ATOM 576 C C . GLY A 1 70 ? 2.325 2.103 -14.439 1.00 95.81 70 GLY A C 1
ATOM 577 O O . GLY A 1 70 ? 2.660 2.334 -15.591 1.00 95.81 70 GLY A O 1
ATOM 578 N N . ASP A 1 71 ? 1.073 1.765 -14.126 1.00 94.25 71 ASP A N 1
ATOM 579 C CA . ASP A 1 71 ? 0.017 1.532 -15.124 1.00 94.25 71 ASP A CA 1
ATOM 580 C C . ASP A 1 71 ? -0.454 2.812 -15.852 1.00 94.25 71 ASP A C 1
ATOM 582 O O . ASP A 1 71 ? -1.247 2.735 -16.792 1.00 94.25 71 ASP A O 1
ATOM 586 N N . SER A 1 72 ? -0.022 4.002 -15.415 1.00 95.81 72 SER A N 1
ATOM 587 C CA . SER A 1 72 ? -0.526 5.278 -15.945 1.00 95.81 72 SER A CA 1
ATOM 588 C C . SER A 1 72 ? 0.037 5.661 -17.319 1.00 95.81 72 SER A C 1
ATOM 590 O O . SER A 1 72 ? -0.650 6.345 -18.081 1.00 95.81 72 SER A O 1
ATOM 592 N N . SER A 1 73 ? 1.252 5.222 -17.657 1.00 97.00 73 SER A N 1
ATOM 593 C CA . SER A 1 73 ? 1.861 5.396 -18.983 1.00 97.00 73 SER A CA 1
ATOM 594 C C . SER A 1 73 ? 3.023 4.420 -19.191 1.00 97.00 73 SER A C 1
ATOM 596 O O . SER A 1 73 ? 3.513 3.824 -18.233 1.00 97.00 73 SER A O 1
ATOM 598 N N . ALA A 1 74 ? 3.494 4.266 -20.433 1.00 96.19 74 ALA A N 1
ATOM 599 C CA . ALA A 1 74 ? 4.653 3.419 -20.729 1.00 96.19 74 ALA A CA 1
ATOM 600 C C . ALA A 1 74 ? 5.936 3.950 -20.062 1.00 96.19 74 ALA A C 1
ATOM 602 O O . ALA A 1 74 ? 6.701 3.190 -19.481 1.00 96.19 74 ALA A O 1
ATOM 603 N N . GLU A 1 75 ? 6.126 5.269 -20.057 1.00 96.56 75 GLU A N 1
ATOM 604 C CA . GLU A 1 75 ? 7.262 5.920 -19.402 1.00 96.56 75 GLU A CA 1
ATOM 605 C C . GLU A 1 75 ? 7.203 5.760 -17.877 1.00 96.56 75 GLU A C 1
ATOM 607 O O . GLU A 1 75 ? 8.231 5.572 -17.225 1.00 96.56 75 GLU A O 1
ATOM 612 N N . ALA A 1 76 ? 5.999 5.823 -17.296 1.00 96.12 76 ALA A N 1
ATOM 613 C CA . ALA A 1 76 ? 5.796 5.584 -15.873 1.00 96.12 76 ALA A CA 1
ATOM 614 C C . ALA A 1 76 ? 6.062 4.119 -15.507 1.00 96.12 76 ALA A C 1
ATOM 616 O O . ALA A 1 76 ? 6.662 3.859 -14.465 1.00 96.12 76 ALA A O 1
ATOM 617 N N . PHE A 1 77 ? 5.665 3.174 -16.363 1.00 97.44 77 PHE A N 1
ATOM 618 C CA . PHE A 1 77 ? 5.970 1.757 -16.194 1.00 97.44 77 PHE A CA 1
ATOM 619 C C . PHE A 1 77 ? 7.482 1.515 -16.146 1.00 97.44 77 PHE A C 1
ATOM 621 O O . PHE A 1 77 ? 7.963 0.957 -15.159 1.00 97.44 77 PHE A O 1
ATOM 628 N N . ASP A 1 78 ? 8.222 1.993 -17.151 1.00 97.38 78 ASP A N 1
ATOM 629 C CA . ASP A 1 78 ? 9.677 1.811 -17.233 1.00 97.38 78 ASP A CA 1
ATOM 630 C C . ASP A 1 78 ? 10.376 2.430 -16.012 1.00 97.38 78 ASP A C 1
ATOM 632 O O . ASP A 1 78 ? 11.172 1.778 -15.336 1.00 97.38 78 ASP A O 1
ATOM 636 N N . HIS A 1 79 ? 9.993 3.659 -15.642 1.00 97.44 79 HIS A N 1
ATOM 637 C CA . HIS A 1 79 ? 10.552 4.343 -14.475 1.00 97.44 79 HIS A CA 1
ATOM 638 C C . HIS A 1 79 ? 10.300 3.593 -13.157 1.00 97.44 79 HIS A C 1
ATOM 640 O O . HIS A 1 79 ? 11.180 3.506 -12.293 1.00 97.44 79 HIS A O 1
ATOM 646 N N . ILE A 1 80 ? 9.088 3.066 -12.973 1.00 98.19 80 ILE A N 1
ATOM 647 C CA . ILE A 1 80 ? 8.710 2.350 -11.753 1.00 98.19 80 ILE A CA 1
ATOM 648 C C . ILE A 1 80 ? 9.379 0.978 -11.694 1.00 98.19 80 ILE A C 1
ATOM 650 O O . ILE A 1 80 ? 9.816 0.573 -10.614 1.00 98.19 80 ILE A O 1
ATOM 654 N N . LEU A 1 81 ? 9.500 0.280 -12.824 1.00 97.00 81 LEU A N 1
ATOM 655 C CA . LEU A 1 81 ? 10.177 -1.010 -12.899 1.00 97.00 81 LEU A CA 1
ATOM 656 C C . LEU A 1 81 ? 11.657 -0.881 -12.516 1.00 97.00 81 LEU A C 1
ATOM 658 O O . LEU A 1 81 ? 12.101 -1.592 -11.612 1.00 97.00 81 LEU A O 1
ATOM 662 N N . ASP A 1 82 ? 12.372 0.090 -13.090 1.00 97.81 82 ASP A N 1
ATOM 663 C CA . ASP A 1 82 ? 13.768 0.386 -12.739 1.00 97.81 82 ASP A CA 1
ATOM 664 C C . ASP A 1 82 ? 13.926 0.672 -11.234 1.00 97.81 82 ASP A C 1
ATOM 666 O O . ASP A 1 82 ? 14.826 0.158 -10.557 1.00 97.81 82 ASP A O 1
ATOM 670 N N . GLY A 1 83 ? 13.007 1.465 -10.670 1.00 97.38 83 GLY A N 1
ATOM 671 C CA . GLY A 1 83 ? 12.985 1.775 -9.241 1.00 97.38 83 GLY A CA 1
ATOM 672 C C . GLY A 1 83 ? 12.750 0.545 -8.356 1.00 97.38 83 GLY A C 1
ATOM 673 O O . GLY A 1 83 ? 13.395 0.393 -7.312 1.00 97.38 83 GLY A O 1
ATOM 674 N N . LEU A 1 84 ? 11.851 -0.357 -8.763 1.00 96.75 84 LEU A N 1
ATOM 675 C CA . LEU A 1 84 ? 11.577 -1.605 -8.050 1.00 96.75 84 LEU A CA 1
ATOM 676 C C . LEU A 1 84 ? 12.773 -2.563 -8.101 1.00 96.75 84 LEU A C 1
ATOM 678 O O . LEU A 1 84 ? 13.111 -3.164 -7.077 1.00 96.75 84 LEU A O 1
ATOM 682 N N . GLU A 1 85 ? 13.453 -2.676 -9.241 1.00 97.00 85 GLU A N 1
ATOM 683 C CA . GLU A 1 85 ? 14.668 -3.484 -9.364 1.00 97.00 85 GLU A CA 1
ATOM 684 C C . GLU A 1 85 ? 15.791 -2.959 -8.460 1.00 97.00 85 GLU A C 1
ATOM 686 O O . GLU A 1 85 ? 16.390 -3.725 -7.694 1.00 97.00 85 GLU A O 1
ATOM 691 N N . ALA A 1 86 ? 16.013 -1.642 -8.441 1.00 96.94 86 ALA A N 1
ATOM 692 C CA . ALA A 1 86 ? 16.973 -1.011 -7.536 1.00 96.94 86 ALA A CA 1
ATOM 693 C C . ALA A 1 86 ? 16.629 -1.258 -6.051 1.00 96.94 86 ALA A C 1
ATOM 695 O O . ALA A 1 86 ? 17.513 -1.517 -5.218 1.00 96.94 86 ALA A O 1
ATOM 696 N N . LEU A 1 87 ? 15.338 -1.237 -5.702 1.00 95.75 87 LEU A N 1
ATOM 697 C CA . LEU A 1 87 ? 14.868 -1.553 -4.353 1.00 95.75 87 LEU A CA 1
ATOM 698 C C . LEU A 1 87 ? 15.138 -3.021 -3.978 1.00 95.75 87 LEU A C 1
ATOM 700 O O . LEU A 1 87 ? 15.535 -3.309 -2.847 1.00 95.75 87 LEU A O 1
ATOM 704 N N . LEU A 1 88 ? 14.977 -3.962 -4.912 1.00 93.69 88 LEU A N 1
ATOM 705 C CA . LEU A 1 88 ? 15.274 -5.380 -4.679 1.00 93.69 88 LEU A CA 1
ATOM 706 C C . LEU A 1 88 ? 16.770 -5.630 -4.457 1.00 93.69 88 LEU A C 1
ATOM 708 O O . LEU A 1 88 ? 17.130 -6.412 -3.569 1.00 93.69 88 LEU A O 1
ATOM 712 N N . VAL A 1 89 ? 17.631 -4.953 -5.222 1.00 94.69 89 VAL A N 1
ATOM 713 C CA . VAL A 1 89 ? 19.092 -5.027 -5.067 1.00 94.69 89 VAL A CA 1
ATOM 714 C C . VAL A 1 89 ? 19.516 -4.472 -3.708 1.00 94.69 89 VAL A C 1
ATOM 716 O O . VAL A 1 89 ? 20.192 -5.158 -2.938 1.00 94.69 89 VAL A O 1
ATOM 719 N N . SER A 1 90 ? 19.066 -3.263 -3.364 1.00 94.06 90 SER A N 1
ATOM 720 C CA . SER A 1 90 ? 19.390 -2.627 -2.078 1.00 94.06 90 SER A CA 1
ATOM 721 C C . SER A 1 90 ? 18.781 -3.354 -0.871 1.00 94.06 90 SER A C 1
ATOM 723 O O . SER A 1 90 ? 19.357 -3.343 0.218 1.00 94.06 90 SER A O 1
ATOM 725 N N . GLY A 1 91 ? 17.651 -4.043 -1.056 1.00 90.69 91 GLY A N 1
ATOM 726 C CA . GLY A 1 91 ? 16.980 -4.840 -0.031 1.00 90.69 91 GLY A CA 1
ATOM 727 C C . GLY A 1 91 ? 17.624 -6.207 0.250 1.00 90.69 91 GLY A C 1
ATOM 728 O O . GLY A 1 91 ? 17.360 -6.814 1.294 1.00 90.69 91 GLY A O 1
ATOM 729 N N . ALA A 1 92 ? 18.483 -6.712 -0.642 1.00 88.06 92 ALA A N 1
ATOM 730 C CA . ALA A 1 92 ? 19.087 -8.043 -0.537 1.00 88.06 92 ALA A CA 1
ATOM 731 C C . ALA A 1 92 ? 19.822 -8.333 0.797 1.00 88.06 92 ALA A C 1
ATOM 733 O O . ALA A 1 92 ? 19.648 -9.438 1.329 1.00 88.06 92 ALA A O 1
ATOM 734 N N . PRO A 1 93 ? 20.567 -7.389 1.415 1.00 89.12 93 PRO A N 1
ATOM 735 C CA . PRO A 1 93 ? 21.250 -7.616 2.694 1.00 89.12 93 PRO A CA 1
ATOM 736 C C . PRO A 1 93 ? 20.307 -7.935 3.865 1.00 89.12 93 PRO A C 1
ATOM 738 O O . PRO A 1 93 ? 20.696 -8.611 4.818 1.00 89.12 93 PRO A O 1
ATOM 741 N N . PHE A 1 94 ? 19.045 -7.501 3.807 1.00 82.62 94 PHE A N 1
ATOM 742 C CA . PHE A 1 94 ? 18.063 -7.754 4.868 1.00 82.62 94 PHE A CA 1
ATOM 743 C C . PHE A 1 94 ? 17.453 -9.165 4.802 1.00 82.62 94 PHE A C 1
ATOM 745 O O . PHE A 1 94 ? 16.799 -9.599 5.752 1.00 82.62 94 PHE A O 1
ATOM 752 N N . ARG A 1 95 ? 17.697 -9.918 3.717 1.00 69.44 95 ARG A N 1
ATOM 753 C CA . ARG A 1 95 ? 17.110 -11.246 3.462 1.00 69.44 95 ARG A CA 1
ATOM 754 C C . ARG A 1 95 ? 17.645 -12.345 4.400 1.00 69.44 95 ARG A C 1
ATOM 756 O O . ARG A 1 95 ? 16.981 -13.363 4.575 1.00 69.44 95 ARG A O 1
ATOM 763 N N . LYS A 1 96 ? 18.799 -12.149 5.057 1.00 60.00 96 LYS A N 1
ATOM 764 C CA . LYS A 1 96 ? 19.431 -13.127 5.972 1.00 60.00 96 LYS A CA 1
ATOM 765 C C . LYS A 1 96 ? 19.664 -12.560 7.381 1.00 60.00 96 LYS A C 1
ATOM 767 O O . LYS A 1 96 ? 20.791 -12.294 7.773 1.00 60.00 96 LYS A O 1
ATOM 772 N N . ARG A 1 97 ? 18.603 -12.417 8.182 1.00 50.78 97 ARG A N 1
ATOM 773 C CA . ARG A 1 97 ? 18.699 -12.263 9.656 1.00 50.78 97 ARG A CA 1
ATOM 774 C C . ARG A 1 97 ? 17.632 -13.059 10.418 1.00 50.78 97 ARG A C 1
ATOM 776 O O . ARG A 1 97 ? 17.135 -12.637 11.454 1.00 50.78 97 ARG A O 1
ATOM 783 N N . ARG A 1 98 ? 17.256 -14.231 9.901 1.00 41.56 98 ARG A N 1
ATOM 784 C CA . ARG A 1 98 ? 16.290 -15.122 10.562 1.00 41.56 98 ARG A CA 1
ATOM 785 C C . ARG A 1 98 ? 16.711 -16.590 10.482 1.00 41.56 98 ARG A C 1
ATOM 787 O O . ARG A 1 98 ? 15.911 -17.410 10.073 1.00 41.56 98 ARG A O 1
ATOM 794 N N . MET A 1 99 ? 17.973 -16.910 10.793 1.00 40.19 99 MET A N 1
ATOM 795 C CA . MET A 1 99 ? 18.430 -18.292 11.050 1.00 40.19 99 MET A CA 1
ATOM 796 C C . MET A 1 99 ? 19.884 -18.336 11.574 1.00 40.19 99 MET A C 1
ATOM 798 O O . MET A 1 99 ? 20.763 -18.880 10.925 1.00 40.19 99 MET A O 1
ATOM 802 N N . VAL A 1 100 ? 20.171 -17.757 12.745 1.00 42.69 100 VAL A N 1
ATOM 803 C CA . VAL A 1 100 ? 21.399 -18.092 13.508 1.00 42.69 100 VAL A CA 1
ATOM 804 C C . VAL A 1 100 ? 21.083 -18.020 15.001 1.00 42.69 100 VAL A C 1
ATOM 806 O O . VAL A 1 100 ? 21.532 -17.102 15.656 1.00 42.69 100 VAL A O 1
ATOM 809 N N . TRP A 1 101 ? 20.244 -18.925 15.515 1.00 36.28 101 TRP A N 1
ATOM 810 C CA . TRP A 1 101 ? 20.157 -19.216 16.966 1.00 36.28 101 TRP A CA 1
ATOM 811 C C . TRP A 1 101 ? 19.628 -20.632 17.275 1.00 36.28 101 TRP A C 1
ATOM 813 O O . TRP A 1 101 ? 19.769 -21.083 18.402 1.00 36.28 101 TRP A O 1
ATOM 823 N N . VAL A 1 102 ? 19.071 -21.376 16.304 1.00 44.62 102 VAL A N 1
ATOM 824 C CA . VAL A 1 102 ? 18.460 -22.704 16.563 1.00 44.62 102 VAL A CA 1
ATOM 825 C C . VAL A 1 102 ? 19.407 -23.890 16.285 1.00 44.62 102 VAL A C 1
ATOM 827 O O . VAL A 1 102 ? 19.066 -25.023 16.589 1.00 44.62 102 VAL A O 1
ATOM 830 N N . LEU A 1 103 ? 20.617 -23.666 15.752 1.00 43.19 103 LEU A N 1
ATOM 831 C CA . LEU A 1 103 ? 21.560 -24.758 15.428 1.00 43.19 103 LEU A CA 1
ATOM 832 C C . LEU A 1 103 ? 22.875 -24.746 16.225 1.00 43.19 103 LEU A C 1
ATOM 834 O O . LEU A 1 103 ? 23.684 -25.648 16.045 1.00 43.19 103 LEU A O 1
ATOM 838 N N . TRP A 1 104 ? 23.098 -23.781 17.125 1.00 35.28 104 TRP A N 1
ATOM 839 C CA . TRP A 1 104 ? 24.332 -23.722 17.932 1.00 35.28 104 TRP A CA 1
ATOM 840 C C . TRP A 1 104 ? 24.206 -24.324 19.341 1.00 35.28 104 TRP A C 1
ATOM 842 O O . TRP A 1 104 ? 25.185 -24.364 20.075 1.00 35.28 104 TRP A O 1
ATOM 852 N N . THR A 1 105 ? 23.032 -24.838 19.720 1.00 43.97 105 THR A N 1
ATOM 853 C CA . THR A 1 105 ? 22.826 -25.562 20.992 1.00 43.97 105 THR A CA 1
ATOM 854 C C . THR A 1 105 ? 22.739 -27.082 20.826 1.00 43.97 105 THR A C 1
ATOM 856 O O . THR A 1 105 ? 22.595 -27.786 21.817 1.00 43.97 105 THR A O 1
ATOM 859 N N . ALA A 1 106 ? 22.859 -27.607 19.600 1.00 48.56 106 ALA A N 1
ATOM 860 C CA . ALA A 1 106 ? 22.770 -29.045 19.311 1.00 48.56 106 ALA A CA 1
ATOM 861 C C . ALA A 1 106 ? 24.133 -29.723 19.041 1.00 48.56 106 ALA A C 1
ATOM 863 O O . ALA A 1 106 ? 24.165 -30.885 18.657 1.00 48.56 106 ALA A O 1
ATOM 864 N N . TRP A 1 107 ? 25.250 -29.011 19.226 1.00 40.81 107 TRP A N 1
ATOM 865 C CA . TRP A 1 107 ? 26.619 -29.538 19.070 1.00 40.81 107 TRP A CA 1
ATOM 866 C C . TRP A 1 107 ? 27.476 -29.290 20.324 1.00 40.81 107 TRP A C 1
ATOM 868 O O . TRP A 1 107 ? 28.671 -29.028 20.246 1.00 40.81 107 TRP A O 1
ATOM 878 N N . VAL A 1 108 ? 26.841 -29.343 21.497 1.00 47.84 108 VAL A N 1
ATOM 879 C CA . VAL A 1 108 ? 27.502 -29.524 22.799 1.00 47.84 108 VAL A CA 1
ATOM 880 C C . VAL A 1 108 ? 26.635 -30.482 23.621 1.00 47.84 108 VAL A C 1
ATOM 882 O O . VAL A 1 108 ? 25.917 -30.069 24.528 1.00 47.84 108 VAL A O 1
ATOM 885 N N . ASN A 1 109 ? 26.619 -31.749 23.207 1.00 39.16 109 ASN A N 1
ATOM 886 C CA . ASN A 1 109 ? 26.422 -32.923 24.061 1.00 39.16 109 ASN A CA 1
ATOM 887 C C . ASN A 1 109 ? 26.798 -34.182 23.282 1.00 39.16 109 ASN A C 1
ATOM 889 O O . ASN A 1 109 ? 26.233 -34.364 22.181 1.00 39.16 109 ASN A O 1
#

pLDDT: mean 75.63, std 19.02, range [35.28, 98.19]

Sequence (109 aa):
MLCSHVLRVMEILHMEEIPAKHILKRWTKDARDILPKDLVQYQRDNSVNMSLTCRHSTLYLRAMEVVRLGDSSAEAFDHILDGLEALLVSGAPFRKRRMVWVLWTAWVN